Protein AF-A0A7S3S3A7-F1 (afdb_monomer_lite)

pLDDT: mean 91.25, std 12.77, ran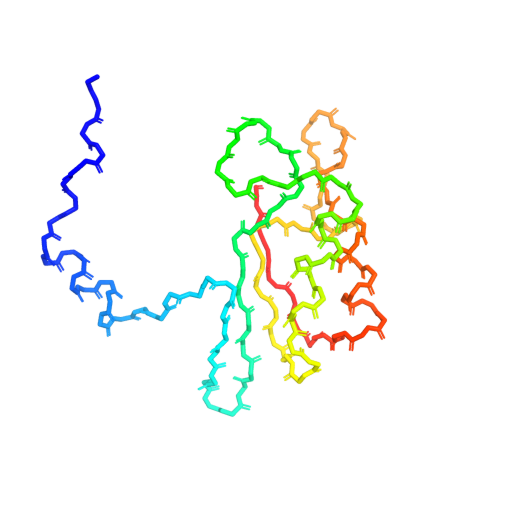ge [40.88, 98.81]

InterPro domains:
  IPR029052 Metallo-dependent phosphatase-like [G3DSA:3.60.21.10] (2-111)
  IPR029052 Metallo-dependent phosphatase-like [SSF56300] (19-111)
  IPR051693 UPF0046 metallophosphoesterase [PTHR12905] (15-111)

Organism: NCBI:txid141414

Sequence (111 aa):
DGDLDSMSAAAIEMIQSSCEYLFDSGTTVHGINIWGSPWQPWFCDWAFNLERGKPCREKWAVIPKNTDILITHGPPLGYGDKCFAGHRAGCLDLLDEVQTRIKPALHVYGH

Radius of gyration: 15.62 Å; chains: 1; bounding box: 34×40×39 Å

Foldseek 3Di:
DDPPPDPDPVNVVVCVVPHDDADQDWDADPNAIEHEHAAFDDDPPDPRHDHADPRVLVSLVSDDLRHQEYEYAAAAWPPQAQDPVGDGRHHPSNVCCCPPGNVHVYYHYDD

Secondary structure (DSSP, 8-state):
----S---HHHHHHHHHH----SSEEEEETTEEEEEE--EE--TT-TTEE-TTHHHHHHHHTS-TT-SEEEESSPBTTSS-B-TTS-B--BHHHHHHIIIII--SEEE---

Structure (mmCIF, N/CA/C/O backbone):
data_AF-A0A7S3S3A7-F1
#
_entry.id   AF-A0A7S3S3A7-F1
#
loop_
_atom_site.group_PDB
_atom_site.id
_atom_site.type_symbol
_atom_site.label_atom_id
_atom_site.label_alt_id
_atom_site.label_comp_id
_atom_site.label_asym_id
_atom_site.label_entity_id
_atom_site.label_seq_id
_atom_site.pdbx_PDB_ins_code
_atom_site.Cartn_x
_atom_site.Cartn_y
_atom_site.Cartn_z
_atom_site.occupancy
_atom_site.B_iso_or_equiv
_atom_site.auth_seq_id
_atom_site.auth_comp_id
_atom_site.auth_asym_id
_atom_site.auth_atom_id
_atom_site.pdbx_PDB_model_num
ATOM 1 N N . ASP A 1 1 ? -5.719 26.952 -17.605 1.00 40.88 1 ASP A N 1
ATOM 2 C CA . ASP A 1 1 ? -7.046 27.463 -17.204 1.00 40.88 1 ASP A CA 1
ATOM 3 C C . ASP A 1 1 ? -8.012 26.327 -16.892 1.00 40.88 1 ASP A C 1
ATOM 5 O O . ASP A 1 1 ? -8.955 26.080 -17.630 1.00 40.88 1 ASP A O 1
ATOM 9 N N . GLY A 1 2 ? -7.750 25.603 -15.804 1.00 42.81 2 GLY A N 1
ATOM 10 C CA . GLY A 1 2 ? -8.627 24.559 -15.280 1.00 42.81 2 GLY A CA 1
ATOM 11 C C . GLY A 1 2 ? -8.598 24.664 -13.766 1.00 42.81 2 GLY A C 1
ATOM 12 O O . GLY A 1 2 ? -7.588 24.338 -13.151 1.00 42.81 2 GLY A O 1
ATOM 13 N N . ASP A 1 3 ? -9.665 25.232 -13.224 1.00 45.47 3 ASP A N 1
ATOM 14 C CA . ASP A 1 3 ? -9.891 25.537 -11.817 1.00 45.47 3 ASP A CA 1
ATOM 15 C C . ASP A 1 3 ? -9.902 24.247 -10.977 1.00 45.47 3 ASP A C 1
ATOM 17 O O . ASP A 1 3 ? -10.915 23.561 -10.865 1.00 45.47 3 ASP A O 1
ATOM 21 N N . LEU A 1 4 ? -8.737 23.877 -10.444 1.00 46.94 4 LEU A N 1
ATOM 22 C CA . LEU A 1 4 ? -8.584 22.853 -9.405 1.00 46.94 4 LEU A CA 1
ATOM 23 C C . LEU A 1 4 ? -8.660 23.467 -7.994 1.00 46.94 4 LEU A C 1
ATOM 25 O O . LEU A 1 4 ? -8.496 22.743 -7.015 1.00 46.94 4 LEU A O 1
ATOM 29 N N . ASP A 1 5 ? -8.936 24.772 -7.885 1.00 55.47 5 ASP A N 1
ATOM 30 C CA . ASP A 1 5 ? -8.793 25.554 -6.652 1.00 55.47 5 ASP A CA 1
ATOM 31 C C . ASP A 1 5 ? -10.124 25.920 -5.972 1.00 55.47 5 ASP A C 1
ATOM 33 O O . ASP A 1 5 ? -10.133 26.692 -5.012 1.00 55.47 5 ASP A O 1
ATOM 37 N N . SER A 1 6 ? -11.264 25.343 -6.372 1.00 60.88 6 SER A N 1
ATOM 38 C CA . SER A 1 6 ? -12.512 25.582 -5.631 1.00 60.88 6 SER A CA 1
ATOM 39 C C . SER A 1 6 ? -13.437 24.369 -5.489 1.00 60.88 6 SER A C 1
ATOM 41 O O . SER A 1 6 ? -14.590 24.358 -5.918 1.00 60.88 6 SER A O 1
ATOM 43 N N . MET A 1 7 ? -12.993 23.348 -4.746 1.00 64.56 7 MET A N 1
ATOM 44 C CA . MET A 1 7 ? -13.983 22.572 -3.986 1.00 64.56 7 MET A CA 1
ATOM 45 C C . MET A 1 7 ? -14.675 23.523 -3.003 1.00 64.56 7 MET A C 1
ATOM 47 O O . MET A 1 7 ? -14.016 24.208 -2.222 1.00 64.56 7 MET A O 1
ATOM 51 N N . SER A 1 8 ? -16.008 23.588 -3.042 1.00 77.56 8 SER A N 1
ATOM 52 C CA . SER A 1 8 ? -16.749 24.433 -2.107 1.00 77.56 8 SER A CA 1
ATOM 53 C C . SER A 1 8 ? -16.497 23.966 -0.670 1.00 77.56 8 SER A C 1
ATOM 55 O O . SER A 1 8 ? -16.374 22.767 -0.409 1.00 77.56 8 SER A O 1
ATOM 57 N N . ALA A 1 9 ? -16.456 24.903 0.280 1.00 74.38 9 ALA A N 1
ATOM 58 C CA . ALA A 1 9 ? -16.281 24.580 1.697 1.00 74.38 9 ALA A CA 1
ATOM 59 C C . ALA A 1 9 ? -17.303 23.531 2.181 1.00 74.38 9 ALA A C 1
ATOM 61 O O . ALA A 1 9 ? -16.951 22.631 2.933 1.00 74.38 9 ALA A O 1
ATOM 62 N N . ALA A 1 10 ? -18.530 23.579 1.652 1.00 71.81 10 ALA A N 1
ATOM 63 C CA . ALA A 1 10 ? -19.573 22.596 1.927 1.00 71.81 10 ALA A CA 1
ATOM 64 C C . ALA A 1 10 ? -19.246 21.187 1.392 1.00 71.81 10 ALA A C 1
ATOM 66 O O . ALA A 1 10 ? -19.550 20.200 2.055 1.00 71.81 10 ALA A O 1
ATOM 67 N N . ALA A 1 11 ? -18.618 21.063 0.216 1.00 70.62 11 ALA A N 1
ATOM 68 C CA . ALA A 1 11 ? -18.194 19.766 -0.318 1.00 70.62 11 ALA A CA 1
ATOM 69 C C . ALA A 1 11 ? -17.032 19.171 0.493 1.00 70.62 11 ALA A C 1
ATOM 71 O O . ALA A 1 11 ? -17.020 17.971 0.765 1.00 70.62 11 ALA A O 1
ATOM 72 N N . ILE A 1 12 ? -16.085 20.016 0.915 1.00 73.94 12 ILE A N 1
ATOM 73 C CA . ILE A 1 12 ? -14.985 19.619 1.803 1.00 73.94 12 ILE A CA 1
ATOM 74 C C . ILE A 1 12 ? -15.546 19.137 3.145 1.00 73.94 12 ILE A C 1
ATOM 76 O O . ILE A 1 12 ? -15.201 18.046 3.590 1.00 73.94 12 ILE A O 1
ATOM 80 N N . GLU A 1 13 ? -16.465 19.895 3.745 1.00 74.44 13 GLU A N 1
ATOM 81 C CA . GLU A 1 13 ? -17.109 19.550 5.016 1.00 74.44 13 GLU A CA 1
ATOM 82 C C . GLU A 1 13 ? -17.954 18.268 4.911 1.00 74.44 13 GLU A C 1
ATOM 84 O O . GLU A 1 13 ? -17.896 17.409 5.792 1.00 74.44 13 GLU A O 1
ATOM 89 N N . MET A 1 14 ? -18.686 18.072 3.809 1.00 72.88 14 MET A N 1
ATOM 90 C CA . MET A 1 14 ? -19.420 16.827 3.556 1.00 72.88 14 MET A CA 1
ATOM 91 C C . MET A 1 14 ? -18.493 15.615 3.445 1.00 72.88 14 MET A C 1
ATOM 93 O O . MET A 1 14 ? -18.777 14.574 4.036 1.00 72.88 14 MET A O 1
ATOM 97 N N . ILE A 1 15 ? -17.385 15.728 2.711 1.00 78.94 15 ILE A N 1
ATOM 98 C CA . ILE A 1 15 ? -16.422 14.627 2.583 1.00 78.94 15 ILE A CA 1
ATOM 99 C C . ILE A 1 15 ? -15.770 14.349 3.936 1.00 78.94 15 ILE A C 1
ATOM 101 O O . ILE A 1 15 ? -15.715 13.202 4.359 1.00 78.94 15 ILE A O 1
ATOM 105 N N . GLN A 1 16 ? -15.349 15.383 4.661 1.00 77.38 16 GLN A N 1
ATOM 106 C CA . GLN A 1 16 ? -14.708 15.223 5.967 1.00 77.38 16 GLN A CA 1
ATOM 107 C C . GLN A 1 16 ? -15.654 14.675 7.047 1.00 77.38 16 GLN A C 1
ATOM 109 O O . GLN A 1 16 ? -15.193 14.019 7.976 1.00 77.38 16 GLN A O 1
ATOM 114 N N . SER A 1 17 ? -16.964 14.916 6.938 1.00 84.06 17 SER A N 1
ATOM 115 C CA . SER A 1 17 ? -17.962 14.400 7.889 1.00 84.06 17 SER A CA 1
ATOM 116 C C . SER A 1 17 ? -18.470 12.992 7.567 1.00 84.06 17 SER A C 1
ATOM 118 O O . SER A 1 17 ? -19.058 12.352 8.438 1.00 84.06 17 SER A O 1
ATOM 120 N N . SER A 1 18 ? -18.249 12.493 6.346 1.00 86.25 18 SER A N 1
ATOM 121 C CA . SER A 1 18 ? -18.749 11.184 5.890 1.00 86.25 18 SER A CA 1
ATOM 122 C C . SER A 1 18 ? -17.658 10.195 5.482 1.00 86.25 18 SER A C 1
ATOM 124 O O . SER A 1 18 ? -17.938 9.007 5.310 1.00 86.25 18 SER A O 1
ATOM 126 N N . CYS A 1 19 ? -16.416 10.657 5.350 1.00 89.44 19 CYS A N 1
ATOM 127 C CA . CYS A 1 19 ? -15.279 9.849 4.947 1.00 89.44 19 CYS A CA 1
ATOM 128 C C . CYS A 1 19 ? -14.099 10.080 5.885 1.00 89.44 19 CYS A C 1
ATOM 130 O O . CYS A 1 19 ? -13.739 11.211 6.203 1.00 89.44 19 CYS A O 1
ATOM 132 N N . GLU A 1 20 ? -13.436 8.989 6.253 1.00 91.44 20 GLU A N 1
ATOM 133 C CA . GLU A 1 20 ? -12.124 9.056 6.877 1.00 91.44 20 GLU A CA 1
ATOM 134 C C . GLU A 1 20 ? -11.053 8.942 5.792 1.00 91.44 20 GLU A C 1
ATOM 136 O O . GLU A 1 20 ? -10.982 7.952 5.060 1.00 91.44 20 GLU A O 1
ATOM 141 N N . TYR A 1 21 ? -10.242 9.989 5.653 1.00 92.38 21 TYR A N 1
ATOM 142 C CA . TYR A 1 21 ? -9.153 10.012 4.687 1.00 92.38 21 TYR A CA 1
ATOM 143 C C . TYR A 1 21 ? -7.913 9.320 5.257 1.00 92.38 21 TYR A C 1
ATOM 145 O O . TYR A 1 21 ? -7.404 9.716 6.306 1.00 92.38 21 TYR A O 1
ATOM 153 N N . LEU A 1 22 ? -7.402 8.316 4.539 1.00 95.69 22 LEU A N 1
ATOM 154 C CA . LEU A 1 22 ? -6.197 7.585 4.921 1.00 95.69 22 LEU A CA 1
ATOM 155 C C . LEU A 1 22 ? -5.010 7.991 4.034 1.00 95.69 22 LEU A C 1
ATOM 157 O O . LEU A 1 22 ? -5.017 7.748 2.826 1.00 95.69 22 LEU A O 1
ATOM 161 N N . PHE A 1 23 ? -3.979 8.578 4.645 1.00 96.38 23 PHE A N 1
ATOM 162 C CA . PHE A 1 23 ? -2.696 8.897 4.014 1.00 96.38 23 PHE A CA 1
ATOM 163 C C . PHE A 1 23 ? -1.581 8.402 4.921 1.00 96.38 23 PHE A C 1
ATOM 165 O O . PHE A 1 23 ? -1.250 9.053 5.912 1.00 96.38 23 PHE A O 1
ATOM 172 N N . ASP A 1 24 ? -0.991 7.261 4.568 1.00 97.56 24 ASP A N 1
ATOM 173 C CA . ASP A 1 24 ? 0.005 6.581 5.401 1.00 97.56 24 ASP A CA 1
ATOM 174 C C . ASP A 1 24 ? -0.489 6.423 6.855 1.00 97.56 24 ASP A C 1
ATOM 176 O O . ASP A 1 24 ? 0.269 6.529 7.821 1.00 97.56 24 ASP A O 1
ATOM 180 N N . SER A 1 25 ? -1.794 6.193 7.004 1.00 98.00 25 SER A N 1
ATOM 181 C CA . SER A 1 25 ? -2.509 6.158 8.274 1.00 98.00 25 SER A CA 1
ATOM 182 C C . SER A 1 25 ? -3.505 5.002 8.299 1.00 98.00 25 SER A C 1
ATOM 184 O O . SER A 1 25 ? -3.807 4.383 7.276 1.00 98.00 25 SER A O 1
ATOM 186 N N . GLY A 1 26 ? -3.996 4.678 9.493 1.00 97.56 26 GLY A N 1
ATOM 187 C CA . GLY A 1 26 ? -4.994 3.637 9.677 1.00 97.56 26 GLY A CA 1
ATOM 188 C C . GLY A 1 26 ? -6.076 4.040 10.662 1.00 97.56 26 GLY A C 1
ATOM 189 O O . GLY A 1 26 ? -5.890 4.951 11.466 1.00 97.56 26 GLY A O 1
ATOM 190 N N . THR A 1 27 ? -7.187 3.323 10.584 1.00 97.94 27 THR A N 1
ATOM 191 C CA . THR A 1 27 ? -8.371 3.484 11.424 1.00 97.94 27 THR A CA 1
ATOM 192 C C . THR A 1 27 ? -8.892 2.119 11.854 1.00 97.94 27 THR A C 1
ATOM 194 O O . THR A 1 27 ? -8.518 1.084 11.291 1.00 97.94 27 THR A O 1
ATOM 197 N N . THR A 1 28 ? -9.771 2.107 12.849 1.00 98.19 28 THR A N 1
ATOM 198 C CA . THR A 1 28 ? -10.451 0.898 13.302 1.00 98.19 28 THR A CA 1
ATOM 199 C C . THR A 1 28 ? -11.954 1.104 13.210 1.00 98.19 28 THR A C 1
ATOM 201 O O . THR A 1 28 ? -12.527 1.916 13.934 1.00 98.19 28 THR A O 1
ATOM 204 N N . VAL A 1 29 ? -12.612 0.313 12.365 1.00 96.44 29 VAL A N 1
ATOM 205 C CA . VAL A 1 29 ? -14.067 0.358 12.170 1.00 96.44 29 VAL A CA 1
ATOM 206 C C . VAL A 1 29 ? -14.646 -0.985 12.591 1.00 96.44 29 VAL A C 1
ATOM 208 O O . VAL A 1 29 ? -14.265 -2.024 12.064 1.00 96.44 29 VAL A O 1
ATOM 211 N N . HIS A 1 30 ? -15.536 -0.985 13.587 1.00 96.56 30 HIS A N 1
ATOM 212 C CA . HIS A 1 30 ? -16.130 -2.209 14.152 1.00 96.56 30 HIS A CA 1
ATOM 213 C C . HIS A 1 30 ? -15.101 -3.281 14.572 1.00 96.56 30 HIS A C 1
ATOM 215 O O . HIS A 1 30 ? -15.355 -4.477 14.459 1.00 96.56 30 HIS A O 1
ATOM 221 N N . GLY A 1 31 ? -13.934 -2.853 15.067 1.00 97.62 31 GLY A N 1
ATOM 222 C CA . GLY A 1 31 ? -12.850 -3.747 15.489 1.00 97.62 31 GLY A CA 1
ATOM 223 C C . GLY A 1 31 ? -11.960 -4.269 14.355 1.00 97.62 31 GLY A C 1
ATOM 224 O O . GLY A 1 31 ? -11.051 -5.043 14.632 1.00 97.62 31 GLY A O 1
ATOM 225 N N . ILE A 1 32 ? -12.192 -3.839 13.112 1.00 98.50 32 ILE A N 1
ATOM 226 C CA . ILE A 1 32 ? -11.380 -4.184 11.939 1.00 98.50 32 ILE A CA 1
ATOM 227 C C . ILE A 1 32 ? -10.347 -3.081 11.720 1.00 98.50 32 ILE A C 1
ATOM 229 O O . ILE A 1 32 ? -10.718 -1.913 11.582 1.00 98.50 32 ILE A O 1
ATOM 233 N N . ASN A 1 33 ? -9.067 -3.444 11.666 1.00 98.75 33 ASN A N 1
ATOM 234 C CA . ASN A 1 33 ? -7.976 -2.505 11.434 1.00 98.75 33 ASN A CA 1
ATOM 235 C C . ASN A 1 33 ? -7.759 -2.299 9.934 1.00 98.75 33 ASN A C 1
ATOM 237 O O . ASN A 1 33 ? -7.400 -3.228 9.204 1.00 98.75 33 ASN A O 1
ATOM 241 N N . ILE A 1 34 ? -7.937 -1.062 9.488 1.00 98.81 34 ILE A N 1
ATOM 242 C CA . ILE A 1 34 ? -7.801 -0.652 8.093 1.00 98.81 34 ILE A CA 1
ATOM 243 C C . ILE A 1 34 ? -6.600 0.281 7.995 1.00 98.81 34 ILE A C 1
ATOM 245 O O . ILE A 1 34 ? -6.476 1.204 8.797 1.00 98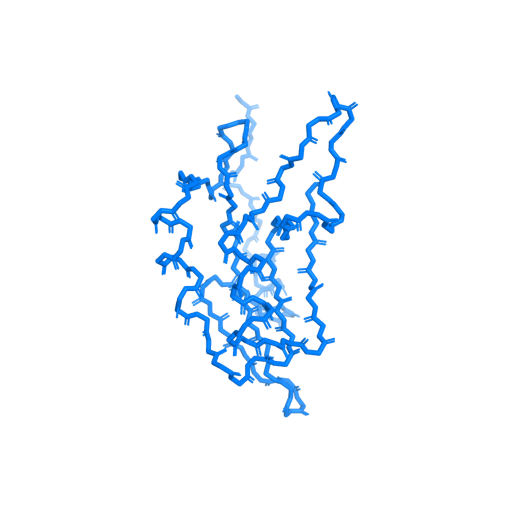.81 34 ILE A O 1
ATOM 249 N N . TRP A 1 35 ? -5.714 0.066 7.026 1.00 98.75 35 TRP A N 1
ATOM 250 C CA . TRP A 1 35 ? -4.580 0.959 6.776 1.00 98.75 35 TRP A CA 1
ATOM 251 C C . TRP A 1 35 ? -4.518 1.353 5.303 1.00 98.75 35 TRP A C 1
ATOM 253 O O . TRP A 1 35 ? -4.727 0.505 4.432 1.00 98.75 35 TRP A O 1
ATOM 263 N N . GLY A 1 36 ? -4.250 2.630 5.027 1.00 98.38 36 GLY A N 1
ATOM 264 C CA . GLY A 1 36 ? -4.353 3.211 3.693 1.00 98.38 36 GLY A CA 1
ATOM 265 C C . GLY A 1 36 ? -3.145 4.049 3.283 1.00 98.38 36 GLY A C 1
ATOM 266 O O . GLY A 1 36 ? -2.613 4.827 4.076 1.00 98.38 36 GLY A O 1
ATOM 267 N N . SER A 1 37 ? -2.741 3.930 2.016 1.00 98.00 37 SER A N 1
ATOM 268 C CA . SER A 1 37 ? -1.663 4.739 1.443 1.00 98.00 37 SER A CA 1
ATOM 269 C C . SER A 1 37 ? -1.818 4.995 -0.060 1.00 98.00 37 SER A C 1
ATOM 271 O O . SER A 1 37 ? -2.147 4.071 -0.811 1.00 98.00 37 SER A O 1
ATOM 273 N N . PRO A 1 38 ? -1.555 6.231 -0.531 1.00 97.12 38 PRO A N 1
ATOM 274 C CA . PRO A 1 38 ? -1.718 6.588 -1.937 1.00 97.12 38 PRO A CA 1
ATOM 275 C C . PRO A 1 38 ? -0.490 6.262 -2.797 1.00 97.12 38 PRO A C 1
ATOM 277 O O . PRO A 1 38 ? -0.555 6.407 -4.015 1.00 97.12 38 PRO A O 1
ATOM 280 N N . TRP A 1 39 ? 0.639 5.879 -2.191 1.00 97.69 39 TRP A N 1
ATOM 281 C CA . TRP A 1 39 ? 1.892 5.719 -2.923 1.00 97.69 39 TRP A CA 1
ATOM 282 C C . TRP A 1 39 ? 1.838 4.564 -3.928 1.00 97.69 39 TRP A C 1
ATOM 284 O O . TRP A 1 39 ? 1.113 3.581 -3.766 1.00 97.69 39 TRP A O 1
ATOM 294 N N . GLN A 1 40 ? 2.646 4.679 -4.973 1.00 95.56 40 GLN A N 1
ATOM 295 C CA . GLN A 1 40 ? 2.800 3.669 -6.014 1.00 95.56 40 GLN A CA 1
ATOM 296 C C . GLN A 1 40 ? 4.214 3.725 -6.600 1.00 95.56 40 GLN A C 1
ATOM 298 O O . GLN A 1 40 ? 4.867 4.769 -6.532 1.00 95.56 40 GLN A O 1
ATOM 303 N N . PRO A 1 41 ? 4.724 2.626 -7.182 1.00 95.81 41 PRO A N 1
ATOM 304 C CA . PRO A 1 41 ? 5.905 2.705 -8.028 1.00 95.81 41 PRO A CA 1
ATOM 305 C C . PRO A 1 41 ? 5.695 3.694 -9.169 1.00 95.81 41 PRO A C 1
ATOM 307 O O . PRO A 1 41 ? 4.588 3.782 -9.691 1.00 95.81 41 PRO A O 1
ATOM 310 N N . TRP A 1 42 ? 6.774 4.348 -9.595 1.00 93.56 42 TRP A N 1
ATOM 311 C CA . TRP A 1 42 ? 6.735 5.346 -10.657 1.00 93.56 42 TRP A CA 1
ATOM 312 C C . TRP A 1 42 ? 5.896 4.902 -11.870 1.00 93.56 42 TRP A C 1
ATOM 314 O O . TRP A 1 42 ? 6.163 3.851 -12.469 1.00 93.56 42 TRP A O 1
ATOM 324 N N . PHE A 1 43 ? 4.899 5.722 -12.212 1.00 84.19 43 PHE A N 1
ATOM 325 C CA . PHE A 1 43 ? 3.996 5.563 -13.347 1.00 84.19 43 PHE A CA 1
ATOM 326 C C . PHE A 1 43 ? 3.554 6.936 -13.885 1.00 84.19 43 PHE A C 1
ATOM 328 O O . PHE A 1 43 ? 2.985 7.745 -13.149 1.00 84.19 43 PHE A O 1
ATOM 335 N N . CYS A 1 44 ? 3.822 7.195 -15.171 1.00 83.19 44 CYS A N 1
ATOM 336 C CA . CYS A 1 44 ? 3.358 8.372 -15.927 1.00 83.19 44 CYS A CA 1
ATOM 337 C C . CYS A 1 44 ? 3.588 9.755 -15.268 1.00 83.19 44 CYS A C 1
ATOM 339 O O . CYS A 1 44 ? 2.825 10.677 -15.545 1.00 83.19 44 CYS A O 1
ATOM 341 N N . ASP A 1 45 ? 4.599 9.912 -14.402 1.00 84.62 45 ASP A N 1
ATOM 342 C CA . ASP A 1 45 ? 4.853 11.145 -13.625 1.00 84.62 45 ASP A CA 1
ATOM 343 C C . ASP A 1 45 ? 3.620 11.689 -12.864 1.00 84.62 45 ASP A C 1
ATOM 345 O O . ASP A 1 45 ? 3.491 12.884 -12.602 1.00 84.62 45 ASP A O 1
ATOM 349 N N . TRP A 1 46 ? 2.691 10.808 -12.485 1.00 87.62 46 TRP A N 1
ATOM 350 C CA . TRP A 1 46 ? 1.529 11.147 -11.662 1.00 87.62 46 TRP A CA 1
ATOM 351 C C . TRP A 1 46 ? 1.885 11.427 -10.191 1.00 87.62 46 TRP A C 1
ATOM 353 O O . TRP A 1 46 ? 3.034 11.320 -9.754 1.00 87.62 46 TRP A O 1
ATOM 363 N N . ALA A 1 47 ? 0.876 11.803 -9.404 1.00 90.31 47 ALA A N 1
ATOM 364 C CA . ALA A 1 47 ? 1.036 12.012 -7.971 1.00 90.31 47 ALA A CA 1
ATOM 365 C C .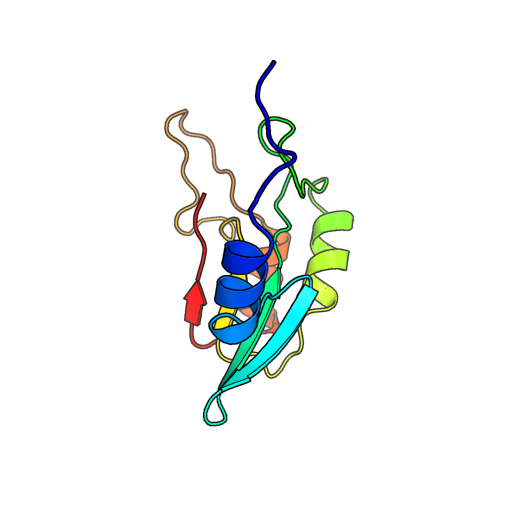 ALA A 1 47 ? 1.433 10.714 -7.237 1.00 90.31 47 ALA A C 1
ATOM 367 O O . ALA A 1 47 ? 1.091 9.604 -7.649 1.00 90.31 47 ALA A O 1
ATOM 368 N N . PHE A 1 48 ? 2.130 10.880 -6.108 1.00 94.00 48 PHE A N 1
ATOM 369 C CA . PHE A 1 48 ? 2.492 9.801 -5.175 1.00 94.00 48 PHE A CA 1
ATOM 370 C C . PHE A 1 48 ? 3.357 8.684 -5.777 1.00 94.00 48 PHE A C 1
ATOM 372 O O . PHE A 1 48 ? 3.259 7.520 -5.393 1.00 94.00 48 PHE A O 1
ATOM 379 N N . ASN A 1 49 ? 4.247 9.049 -6.696 1.00 95.44 49 ASN A N 1
ATOM 380 C CA . ASN A 1 49 ? 5.218 8.133 -7.274 1.00 95.44 49 ASN A CA 1
ATOM 381 C C . ASN A 1 49 ? 6.446 7.936 -6.374 1.00 95.44 49 ASN A C 1
ATOM 383 O O . ASN A 1 49 ? 6.998 8.886 -5.818 1.00 95.44 49 ASN A O 1
ATOM 387 N N . LEU A 1 50 ? 6.901 6.689 -6.286 1.00 96.31 50 LEU A N 1
ATOM 388 C CA . LEU A 1 50 ? 8.147 6.279 -5.647 1.00 96.31 50 LEU A CA 1
ATOM 389 C C . LEU A 1 50 ? 9.022 5.524 -6.642 1.00 96.31 50 LEU A C 1
ATOM 391 O O . LEU A 1 50 ? 8.538 4.736 -7.457 1.00 96.31 50 LEU A O 1
ATOM 395 N N . GLU A 1 51 ? 10.336 5.687 -6.529 1.00 96.88 51 GLU A N 1
ATOM 396 C CA . GLU A 1 51 ? 11.253 4.777 -7.209 1.00 96.88 51 GLU A CA 1
ATOM 397 C C . GLU A 1 51 ? 11.097 3.350 -6.657 1.00 96.88 51 GLU A C 1
ATOM 399 O O . GLU A 1 51 ? 10.863 3.122 -5.462 1.00 96.88 51 GLU A O 1
ATOM 404 N N . ARG A 1 52 ? 11.222 2.362 -7.550 1.00 97.50 52 ARG A N 1
ATOM 405 C CA . ARG A 1 52 ? 11.167 0.939 -7.186 1.00 97.50 52 ARG A CA 1
ATOM 406 C C . ARG A 1 52 ? 12.350 0.556 -6.289 1.00 97.50 52 ARG A C 1
ATOM 408 O O . ARG A 1 52 ? 13.430 1.133 -6.388 1.00 97.50 52 ARG A O 1
ATOM 415 N N . GLY A 1 53 ? 12.167 -0.465 -5.451 1.00 97.56 53 GLY A N 1
ATOM 416 C CA . GLY A 1 53 ? 13.194 -0.947 -4.530 1.00 97.56 53 GLY A CA 1
ATOM 417 C C . GLY A 1 53 ? 13.145 -0.222 -3.189 1.00 97.56 53 GLY A C 1
ATOM 418 O O . GLY A 1 53 ? 12.102 -0.187 -2.539 1.00 97.56 53 GLY A O 1
ATOM 419 N N . LYS A 1 54 ? 14.278 0.345 -2.753 1.00 98.00 54 LYS A N 1
ATOM 420 C CA . LYS A 1 54 ? 14.436 0.891 -1.393 1.00 98.00 54 LYS A CA 1
ATOM 421 C C . LYS A 1 54 ? 13.323 1.883 -0.991 1.00 98.00 54 LYS A C 1
ATOM 423 O O . LYS A 1 54 ? 12.771 1.672 0.086 1.00 98.00 54 LYS A O 1
ATOM 428 N N . PRO A 1 55 ? 12.920 2.874 -1.814 1.00 98.38 55 PRO A N 1
ATOM 429 C CA . PRO A 1 55 ? 11.869 3.817 -1.415 1.00 98.38 55 PRO A CA 1
ATOM 430 C C . PRO A 1 55 ? 10.498 3.158 -1.240 1.00 98.38 55 PRO A C 1
ATOM 432 O O . PRO A 1 55 ? 9.803 3.431 -0.263 1.00 98.38 55 PRO A O 1
ATOM 435 N N . CYS A 1 56 ? 10.130 2.236 -2.137 1.00 98.31 56 CYS A N 1
ATOM 436 C CA . CYS A 1 56 ? 8.929 1.415 -1.974 1.00 98.31 56 CYS A CA 1
ATOM 437 C C . CYS A 1 56 ? 8.997 0.594 -0.678 1.00 98.31 56 CYS A C 1
ATOM 439 O O . CYS A 1 56 ? 8.074 0.635 0.127 1.00 98.31 56 CYS A O 1
ATOM 441 N N . ARG A 1 57 ? 10.109 -0.106 -0.435 1.00 98.12 57 ARG A N 1
ATOM 442 C CA . ARG A 1 57 ? 10.291 -0.931 0.767 1.00 98.12 57 ARG A CA 1
ATOM 443 C C . ARG A 1 57 ? 10.159 -0.131 2.056 1.00 98.12 57 ARG A C 1
ATOM 445 O O . ARG A 1 57 ? 9.443 -0.543 2.960 1.00 98.12 57 ARG A O 1
ATOM 452 N N . GLU A 1 58 ? 10.838 1.008 2.138 1.00 98.19 58 GLU A N 1
ATOM 453 C CA . GLU A 1 58 ? 10.761 1.893 3.303 1.00 98.19 58 GLU A CA 1
ATOM 454 C C . GLU A 1 58 ? 9.340 2.414 3.508 1.00 98.19 58 GLU A C 1
ATOM 456 O O . GLU A 1 58 ? 8.875 2.482 4.645 1.00 98.19 58 GLU A O 1
ATOM 461 N N . LYS A 1 59 ? 8.619 2.709 2.417 1.00 98.38 59 LYS A N 1
ATOM 462 C CA . LYS A 1 59 ? 7.221 3.122 2.499 1.00 98.38 59 LYS A CA 1
ATOM 463 C C . LYS A 1 59 ? 6.327 2.013 3.050 1.00 98.38 59 LYS A C 1
ATOM 465 O O . LYS A 1 59 ? 5.520 2.281 3.931 1.00 98.38 59 LYS A O 1
ATOM 470 N N . TRP A 1 60 ? 6.472 0.781 2.576 1.00 98.44 60 TRP A N 1
ATOM 471 C CA . TRP A 1 60 ? 5.614 -0.331 2.997 1.00 98.44 60 TRP A CA 1
ATOM 472 C C . TRP A 1 60 ? 5.964 -0.881 4.384 1.00 98.44 60 TRP A C 1
ATOM 474 O O . TRP A 1 60 ? 5.095 -1.419 5.072 1.00 98.44 60 TRP A O 1
ATOM 484 N N . ALA A 1 61 ? 7.195 -0.669 4.854 1.00 98.06 61 ALA A N 1
ATOM 485 C CA . ALA A 1 61 ? 7.633 -1.088 6.183 1.00 98.06 61 ALA A CA 1
ATOM 486 C C . ALA A 1 61 ? 6.861 -0.408 7.331 1.00 98.06 61 ALA A C 1
ATOM 488 O O . ALA A 1 61 ? 6.791 -0.964 8.430 1.00 98.06 61 ALA A O 1
ATOM 489 N N . VAL A 1 62 ? 6.263 0.769 7.096 1.00 97.81 62 VAL A N 1
ATOM 490 C CA . VAL A 1 62 ? 5.506 1.506 8.126 1.00 97.81 62 VAL A CA 1
ATOM 491 C C . VAL A 1 62 ? 4.123 0.906 8.399 1.00 97.81 62 VAL A C 1
ATOM 493 O O . VAL A 1 62 ? 3.509 1.235 9.412 1.00 97.81 62 VAL A O 1
ATOM 496 N N . ILE A 1 63 ? 3.632 0.023 7.521 1.00 98.56 63 ILE A N 1
ATOM 497 C CA . ILE A 1 63 ? 2.309 -0.593 7.663 1.00 98.56 63 ILE A CA 1
ATOM 498 C C . ILE A 1 63 ? 2.293 -1.459 8.934 1.00 98.56 63 ILE A C 1
ATOM 500 O O . ILE A 1 63 ? 3.174 -2.316 9.083 1.00 98.56 63 ILE A O 1
ATOM 504 N N . PRO A 1 64 ? 1.326 -1.288 9.852 1.00 98.44 64 PRO A N 1
ATOM 505 C CA . PRO A 1 64 ? 1.216 -2.115 11.049 1.00 98.44 64 PRO A CA 1
ATOM 506 C C . PRO A 1 64 ? 1.008 -3.603 10.732 1.00 98.44 64 PRO A C 1
ATOM 508 O O . PRO A 1 64 ? 0.367 -3.978 9.757 1.00 98.44 64 PRO A O 1
ATOM 511 N N . LYS A 1 65 ? 1.527 -4.489 11.590 1.00 98.06 65 LYS A N 1
ATOM 512 C CA . LYS A 1 65 ? 1.359 -5.946 11.414 1.00 98.06 65 LYS A CA 1
ATOM 513 C C . LYS A 1 65 ? -0.067 -6.438 11.676 1.00 98.06 65 LYS A C 1
ATOM 515 O O . LYS A 1 65 ? -0.406 -7.533 11.257 1.00 98.06 65 LYS A O 1
ATOM 520 N N . ASN A 1 66 ? -0.868 -5.673 12.412 1.00 97.94 66 ASN A N 1
ATOM 521 C CA . ASN A 1 66 ? -2.246 -6.014 12.764 1.00 97.94 66 ASN A CA 1
ATOM 522 C C . ASN A 1 66 ? -3.271 -5.458 11.761 1.00 97.94 66 ASN A C 1
ATOM 524 O O . ASN A 1 66 ? -4.433 -5.308 12.119 1.00 97.94 66 ASN A O 1
ATOM 528 N N . THR A 1 67 ? -2.847 -5.091 10.550 1.00 98.75 67 THR A N 1
ATOM 529 C CA . THR A 1 67 ? -3.741 -4.609 9.493 1.00 98.75 67 THR A CA 1
ATOM 530 C C . THR A 1 67 ? -4.568 -5.763 8.928 1.00 98.75 67 THR A C 1
ATOM 532 O O . THR A 1 67 ? -4.028 -6.668 8.297 1.00 98.75 67 THR A O 1
ATOM 535 N N . ASP A 1 68 ? -5.886 -5.696 9.108 1.00 98.75 68 ASP A N 1
ATOM 536 C CA . ASP A 1 68 ? -6.835 -6.679 8.580 1.00 98.75 68 ASP A CA 1
ATOM 537 C C . ASP A 1 68 ? -7.192 -6.374 7.118 1.00 98.75 68 ASP A C 1
ATOM 539 O O . ASP A 1 68 ? -7.270 -7.284 6.288 1.00 98.75 68 ASP A O 1
ATOM 543 N N . ILE A 1 69 ? -7.372 -5.086 6.797 1.00 98.81 69 ILE A N 1
ATOM 544 C CA . ILE A 1 69 ? -7.642 -4.588 5.444 1.00 98.81 69 ILE A CA 1
ATOM 545 C C . ILE A 1 69 ? -6.565 -3.579 5.052 1.00 98.81 69 ILE A C 1
ATOM 547 O O . ILE A 1 69 ? -6.420 -2.526 5.675 1.00 98.81 69 ILE A O 1
ATOM 551 N N . LEU A 1 70 ? -5.835 -3.885 3.985 1.00 98.81 70 LEU A N 1
ATOM 552 C CA . LEU A 1 70 ? -4.874 -2.969 3.382 1.00 98.81 70 LEU A CA 1
ATOM 553 C C . LEU A 1 70 ? -5.506 -2.284 2.169 1.00 98.81 70 LEU A C 1
ATOM 555 O O . LEU A 1 70 ? -6.071 -2.958 1.309 1.00 98.81 70 LEU A O 1
ATOM 559 N N . ILE A 1 71 ? -5.385 -0.963 2.082 1.00 98.69 71 ILE A N 1
ATOM 560 C CA . ILE A 1 71 ? -5.825 -0.166 0.937 1.00 98.69 71 ILE A CA 1
ATOM 561 C C . ILE A 1 71 ? -4.603 0.542 0.349 1.00 98.69 71 ILE A C 1
ATOM 563 O O . ILE A 1 71 ? -3.968 1.361 1.013 1.00 98.69 71 ILE A O 1
ATOM 567 N N . THR A 1 72 ? -4.265 0.247 -0.901 1.00 98.25 72 THR A N 1
ATOM 568 C CA . THR A 1 72 ? -3.212 0.968 -1.634 1.00 98.25 72 THR A CA 1
ATOM 569 C C . THR A 1 72 ? -3.760 1.493 -2.946 1.00 98.25 72 THR A C 1
ATOM 571 O O . THR A 1 72 ? -4.675 0.903 -3.511 1.00 98.25 72 THR A O 1
ATOM 574 N N . HIS A 1 73 ? -3.220 2.600 -3.456 1.00 96.62 73 HIS A N 1
ATOM 575 C CA . HIS A 1 73 ? -3.674 3.100 -4.754 1.00 96.62 73 HIS A CA 1
ATOM 576 C C . HIS A 1 73 ? -3.349 2.110 -5.882 1.00 96.62 73 HIS A C 1
ATOM 578 O O . HIS A 1 73 ? -4.254 1.733 -6.619 1.00 96.62 73 HIS A O 1
ATOM 584 N N . GLY A 1 74 ? -2.091 1.657 -5.964 1.00 95.38 74 GLY A N 1
ATOM 585 C CA . GLY A 1 74 ? -1.633 0.681 -6.955 1.00 95.38 74 GLY A CA 1
ATOM 586 C C . GLY A 1 74 ? -1.562 -0.767 -6.433 1.00 95.38 74 GLY A C 1
ATOM 587 O O . GLY A 1 74 ? -1.532 -0.988 -5.215 1.00 95.38 74 GLY A O 1
ATOM 588 N N . PRO A 1 75 ? -1.498 -1.761 -7.339 1.00 97.25 75 PRO A N 1
ATOM 589 C CA . PRO A 1 75 ? -1.502 -3.181 -6.991 1.00 97.25 75 PRO A CA 1
ATOM 590 C C . PRO A 1 75 ? -0.127 -3.728 -6.546 1.00 97.25 75 PRO A C 1
ATOM 592 O O . PRO A 1 75 ? 0.926 -3.202 -6.936 1.00 97.25 75 PRO A O 1
ATOM 595 N N . PRO A 1 76 ? -0.089 -4.847 -5.795 1.00 98.00 76 PRO A N 1
ATOM 596 C CA . PRO A 1 76 ? 1.124 -5.644 -5.640 1.00 98.00 76 PRO A CA 1
ATOM 597 C C . PRO A 1 76 ? 1.467 -6.366 -6.956 1.00 98.00 76 PRO A C 1
ATOM 599 O O . PRO A 1 76 ? 0.601 -6.642 -7.787 1.00 98.00 76 PRO A O 1
ATOM 602 N N . LEU A 1 77 ? 2.746 -6.687 -7.166 1.00 98.06 77 LEU A N 1
ATOM 603 C CA . LEU A 1 77 ? 3.194 -7.376 -8.382 1.00 98.06 77 LEU A CA 1
ATOM 604 C C . LEU A 1 77 ? 2.440 -8.701 -8.590 1.00 98.06 77 LEU A C 1
ATOM 606 O O . LEU A 1 77 ? 2.326 -9.517 -7.679 1.00 98.06 77 LEU A O 1
ATOM 610 N N . GLY A 1 78 ? 1.979 -8.944 -9.816 1.00 97.00 78 GLY A N 1
ATOM 611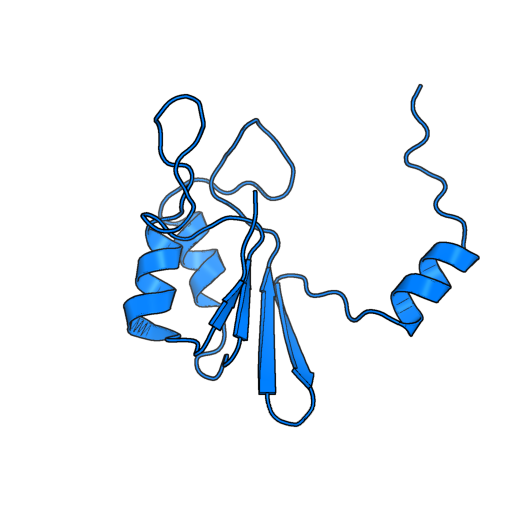 C CA . GLY A 1 78 ? 1.345 -10.200 -10.218 1.00 97.00 78 GLY A CA 1
ATOM 612 C C . GLY A 1 78 ? -0.170 -10.273 -10.006 1.00 97.00 78 GLY A C 1
ATOM 613 O O . GLY A 1 78 ? -0.790 -11.166 -10.587 1.00 97.00 78 GLY A O 1
ATOM 614 N N . TYR A 1 79 ? -0.773 -9.341 -9.261 1.00 96.81 79 TYR A N 1
ATOM 615 C CA . TYR A 1 79 ? -2.211 -9.321 -8.971 1.00 96.81 79 TYR A CA 1
ATOM 616 C C . TYR A 1 79 ? -2.840 -8.027 -9.485 1.00 96.81 79 TYR A C 1
ATOM 618 O O . TYR A 1 79 ? -2.499 -6.953 -9.016 1.00 96.81 79 TYR A O 1
ATOM 626 N N . GLY A 1 80 ? -3.749 -8.113 -10.461 1.00 94.25 80 GLY A N 1
ATOM 627 C CA . GLY A 1 80 ? -4.449 -6.932 -10.993 1.00 94.25 80 GLY A CA 1
ATOM 628 C C . GLY A 1 80 ? -3.546 -5.878 -11.651 1.00 94.25 80 GLY A C 1
ATOM 629 O O . GLY A 1 80 ? -3.983 -4.759 -11.870 1.00 94.25 80 GLY A O 1
ATOM 630 N N . ASP A 1 81 ? -2.296 -6.216 -11.976 1.00 96.12 81 ASP A N 1
ATOM 631 C CA . ASP A 1 81 ? -1.248 -5.242 -12.298 1.00 96.12 81 ASP A CA 1
ATOM 632 C C . ASP A 1 81 ? -0.829 -5.198 -13.772 1.00 96.12 81 ASP A C 1
ATOM 634 O O . ASP A 1 81 ? 0.154 -4.542 -14.125 1.00 96.12 81 ASP A O 1
ATOM 638 N N . LYS A 1 82 ? -1.526 -5.934 -14.640 1.00 95.50 82 LYS A N 1
ATOM 639 C CA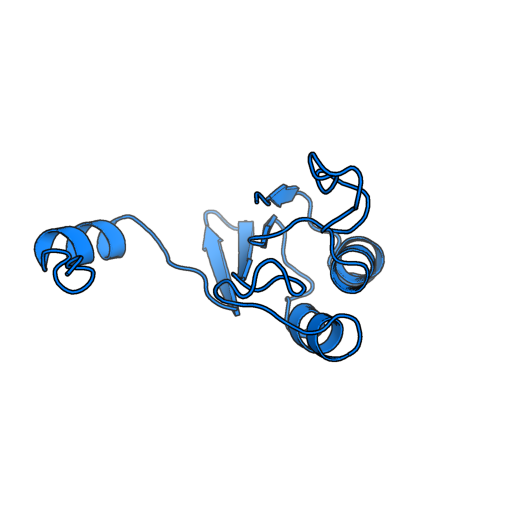 . LYS A 1 82 ? -1.211 -6.016 -16.067 1.00 95.50 82 LYS A CA 1
ATOM 640 C C . LYS A 1 82 ? -1.829 -4.833 -16.813 1.00 95.50 82 LYS A C 1
ATOM 642 O O . LYS A 1 82 ? -3.047 -4.740 -16.921 1.00 95.50 82 LYS A O 1
ATOM 647 N N . CYS A 1 83 ? -0.987 -3.982 -17.388 1.00 92.06 83 CYS A N 1
ATOM 648 C CA . CYS A 1 83 ? -1.415 -2.836 -18.184 1.00 92.06 83 CYS A CA 1
ATOM 649 C C . CYS A 1 83 ? -1.764 -3.240 -19.626 1.00 92.06 83 CYS A C 1
ATOM 651 O O . CYS A 1 83 ? -1.294 -4.264 -20.134 1.00 92.06 83 CYS A O 1
ATOM 653 N N . PHE A 1 84 ? -2.515 -2.385 -20.331 1.00 90.31 84 PHE A N 1
ATOM 654 C CA . PHE A 1 84 ? -2.874 -2.592 -21.743 1.00 90.31 84 PHE A CA 1
ATOM 655 C C . PHE A 1 84 ? -1.658 -2.756 -22.666 1.00 90.31 84 PHE A C 1
ATOM 657 O O . PHE A 1 84 ? -1.688 -3.573 -23.581 1.00 90.31 84 PHE A O 1
ATOM 664 N N . ALA A 1 85 ? -0.563 -2.041 -22.390 1.00 88.25 85 ALA A N 1
ATOM 665 C CA . ALA A 1 85 ? 0.693 -2.142 -23.136 1.00 88.25 85 ALA A CA 1
ATOM 666 C C . ALA A 1 85 ? 1.498 -3.430 -22.837 1.00 88.25 85 ALA A C 1
ATOM 668 O O . ALA A 1 85 ? 2.603 -3.606 -23.342 1.00 88.25 85 ALA A O 1
ATOM 669 N N . GLY A 1 86 ? 0.968 -4.339 -22.010 1.00 89.31 86 GLY A N 1
ATOM 670 C CA . GLY A 1 86 ? 1.538 -5.663 -21.749 1.00 89.31 86 GLY A CA 1
ATOM 671 C C . GLY A 1 86 ? 2.576 -5.726 -20.626 1.00 89.31 86 GLY A C 1
ATOM 672 O O . GLY A 1 86 ? 2.915 -6.827 -20.192 1.00 89.31 86 GLY A O 1
ATOM 673 N N . HIS A 1 87 ? 3.042 -4.586 -20.115 1.00 90.69 87 HIS A N 1
ATOM 674 C CA . HIS A 1 87 ? 3.899 -4.532 -18.929 1.00 90.69 87 HIS A CA 1
ATOM 675 C C . HIS A 1 87 ? 3.090 -4.633 -17.626 1.00 90.69 87 HIS A C 1
ATOM 677 O O . HIS A 1 87 ? 1.866 -4.492 -17.610 1.00 90.69 87 HIS A O 1
ATOM 683 N N . ARG A 1 88 ? 3.797 -4.873 -16.518 1.00 94.44 88 ARG A N 1
ATOM 684 C CA . ARG A 1 88 ? 3.231 -4.922 -15.168 1.00 94.44 88 ARG A CA 1
ATOM 685 C C . ARG A 1 88 ? 3.570 -3.655 -14.389 1.00 94.44 88 ARG A C 1
ATOM 687 O O . ARG A 1 88 ? 4.740 -3.283 -14.329 1.00 94.44 88 ARG A O 1
ATOM 694 N N . ALA A 1 89 ? 2.566 -3.008 -13.801 1.00 94.62 89 ALA A N 1
ATOM 695 C CA . ALA A 1 89 ? 2.748 -1.822 -12.958 1.00 94.62 89 ALA A CA 1
ATOM 696 C C . ALA A 1 89 ? 2.971 -2.167 -11.475 1.00 94.62 89 ALA A C 1
ATOM 698 O O . ALA A 1 89 ? 3.470 -1.332 -10.720 1.00 94.62 89 ALA A O 1
ATOM 699 N N . GLY A 1 90 ? 2.669 -3.397 -11.058 1.00 96.81 90 GLY A N 1
ATOM 700 C CA . GLY A 1 90 ? 2.590 -3.767 -9.649 1.00 96.81 90 GLY A CA 1
ATOM 701 C C . GLY A 1 90 ? 3.922 -3.672 -8.908 1.00 96.81 90 GLY A C 1
ATOM 702 O O . GLY A 1 90 ? 5.007 -3.754 -9.496 1.00 96.81 90 GLY A O 1
ATOM 703 N N . CYS A 1 91 ? 3.851 -3.464 -7.596 1.00 97.94 91 CYS A N 1
ATOM 704 C CA . CYS A 1 91 ? 5.025 -3.294 -6.743 1.00 97.94 91 CYS A CA 1
ATOM 705 C C . CYS A 1 91 ? 5.514 -4.634 -6.166 1.00 97.94 91 CYS A C 1
ATOM 707 O O . CYS A 1 91 ? 4.750 -5.345 -5.513 1.00 97.94 91 CYS A O 1
ATOM 709 N N . LEU A 1 92 ? 6.795 -4.965 -6.375 1.00 98.44 92 LEU A N 1
ATOM 710 C CA . LEU A 1 92 ? 7.412 -6.171 -5.807 1.00 98.44 92 LEU A CA 1
ATOM 711 C C . LEU A 1 92 ? 7.572 -6.064 -4.285 1.00 98.44 92 LEU A C 1
ATOM 713 O O . LEU A 1 92 ? 7.218 -6.999 -3.579 1.00 98.44 92 LEU A O 1
ATOM 717 N N . ASP A 1 93 ? 8.064 -4.929 -3.778 1.00 98.69 93 ASP A N 1
ATOM 718 C CA . ASP A 1 93 ? 8.250 -4.742 -2.335 1.00 98.69 93 ASP A CA 1
ATOM 719 C C . ASP A 1 93 ? 6.899 -4.749 -1.586 1.00 98.69 93 ASP A C 1
ATOM 721 O O . ASP A 1 93 ? 6.822 -5.251 -0.472 1.00 98.69 93 ASP A O 1
ATOM 725 N N . LEU A 1 94 ? 5.809 -4.272 -2.209 1.00 98.62 94 LEU A N 1
ATOM 726 C CA . LEU A 1 94 ? 4.460 -4.377 -1.630 1.00 98.62 94 LEU A CA 1
ATOM 727 C C . LEU A 1 94 ? 3.982 -5.831 -1.568 1.00 98.62 94 LEU A C 1
ATOM 729 O O . LEU A 1 94 ? 3.386 -6.242 -0.577 1.00 98.62 94 LEU A O 1
ATOM 733 N N . LEU A 1 95 ? 4.239 -6.609 -2.625 1.00 98.69 95 LEU A N 1
ATOM 734 C CA . LEU A 1 95 ? 3.899 -8.030 -2.647 1.00 98.69 95 LEU A CA 1
ATOM 735 C C . LEU A 1 95 ? 4.608 -8.781 -1.512 1.00 98.69 95 LEU A C 1
ATOM 737 O O . LEU A 1 95 ? 3.964 -9.555 -0.806 1.00 98.69 95 LEU A O 1
ATOM 741 N N . ASP A 1 96 ? 5.907 -8.536 -1.331 1.00 98.62 96 ASP A N 1
ATOM 742 C CA . ASP A 1 96 ? 6.706 -9.161 -0.272 1.00 98.62 96 ASP A CA 1
ATOM 743 C C . ASP A 1 96 ? 6.131 -8.851 1.118 1.00 98.62 96 ASP A C 1
ATOM 745 O O . ASP A 1 96 ? 5.901 -9.754 1.922 1.00 98.62 96 ASP A O 1
ATOM 749 N N . GLU A 1 97 ? 5.789 -7.590 1.371 1.00 98.44 97 GLU A N 1
ATOM 750 C CA . GLU A 1 97 ? 5.184 -7.132 2.624 1.00 98.44 97 GLU A CA 1
ATOM 751 C C . GLU A 1 97 ? 3.823 -7.785 2.906 1.00 98.44 97 GLU A C 1
ATOM 753 O O . GLU A 1 97 ? 3.579 -8.296 4.007 1.00 98.44 97 GLU A O 1
ATOM 758 N N . VAL A 1 98 ? 2.957 -7.845 1.890 1.00 98.50 98 VAL A N 1
ATOM 759 C CA . VAL A 1 98 ? 1.642 -8.500 1.963 1.00 98.50 98 VAL A CA 1
ATOM 760 C C . VAL A 1 98 ? 1.788 -9.994 2.247 1.00 98.50 98 VAL A C 1
ATOM 762 O O . VAL A 1 98 ? 1.055 -10.531 3.075 1.00 98.50 98 VAL A O 1
ATOM 765 N N . GLN A 1 99 ? 2.741 -10.675 1.610 1.00 98.25 99 GLN A N 1
ATOM 766 C CA . GLN A 1 99 ? 2.884 -12.127 1.726 1.00 98.25 99 GLN A CA 1
ATOM 767 C C . GLN A 1 99 ? 3.648 -12.574 2.975 1.00 98.25 99 GLN A C 1
ATOM 769 O O . GLN A 1 99 ? 3.360 -13.645 3.519 1.00 98.25 99 GLN A O 1
ATOM 774 N N . THR A 1 100 ? 4.621 -11.792 3.442 1.00 98.25 100 THR A N 1
ATOM 775 C CA . THR A 1 100 ? 5.561 -12.245 4.478 1.00 98.25 100 THR A CA 1
ATOM 776 C C . THR A 1 100 ? 5.291 -11.639 5.851 1.00 98.25 100 THR A C 1
ATOM 778 O O . THR A 1 100 ? 5.447 -12.351 6.850 1.00 98.25 100 THR A O 1
ATOM 781 N N . ARG A 1 101 ? 4.838 -10.378 5.926 1.00 98.31 101 ARG A N 1
ATOM 782 C CA . ARG A 1 101 ? 4.757 -9.628 7.190 1.00 98.31 101 ARG A CA 1
ATOM 783 C C . ARG A 1 101 ? 3.340 -9.233 7.589 1.00 98.31 101 ARG A C 1
ATOM 785 O O . ARG A 1 101 ? 2.963 -9.515 8.723 1.00 98.31 101 ARG A O 1
ATOM 792 N N . ILE A 1 102 ? 2.608 -8.560 6.703 1.00 98.19 102 ILE A N 1
ATOM 793 C CA . ILE A 1 102 ? 1.306 -7.951 7.019 1.00 98.19 102 ILE A CA 1
ATOM 794 C C . ILE A 1 102 ? 0.204 -9.007 6.951 1.00 98.19 102 ILE A C 1
ATOM 796 O O . ILE A 1 102 ? -0.564 -9.144 7.894 1.00 98.19 102 ILE A O 1
ATOM 800 N N . LYS A 1 103 ? 0.164 -9.787 5.861 1.00 98.31 103 LYS A N 1
ATOM 801 C CA . LYS A 1 103 ? -0.823 -10.855 5.628 1.00 98.31 103 LYS A CA 1
ATOM 802 C C . LYS A 1 103 ? -2.274 -10.409 5.899 1.00 98.31 103 LYS A C 1
ATOM 804 O O . LYS A 1 103 ? -2.970 -11.086 6.659 1.00 98.31 103 LYS A O 1
ATOM 809 N N . PRO A 1 104 ? -2.734 -9.292 5.295 1.00 98.44 104 PRO A N 1
ATOM 810 C CA . PRO A 1 104 ? -4.093 -8.813 5.504 1.00 98.44 104 PRO A CA 1
ATOM 811 C C . PRO A 1 104 ? -5.103 -9.837 4.975 1.00 98.44 104 PRO A C 1
ATOM 813 O O . PRO A 1 104 ? -4.837 -10.547 4.001 1.00 98.44 104 PRO A O 1
ATOM 816 N N . ALA A 1 105 ? -6.286 -9.886 5.583 1.00 98.44 105 ALA A N 1
ATOM 817 C CA . ALA A 1 105 ? -7.386 -10.716 5.095 1.00 98.44 105 ALA A CA 1
ATOM 818 C C . ALA A 1 105 ? -7.909 -10.219 3.736 1.00 98.44 105 ALA A C 1
ATOM 820 O O . ALA A 1 105 ? -8.378 -11.014 2.920 1.00 98.44 105 ALA A O 1
ATOM 821 N N . LEU A 1 106 ? -7.808 -8.909 3.488 1.00 98.44 106 LEU A N 1
ATOM 822 C CA . LEU A 1 106 ? -8.186 -8.273 2.232 1.00 98.44 106 LEU A CA 1
ATOM 823 C C . LEU A 1 106 ? -7.184 -7.175 1.860 1.00 98.44 106 LEU A C 1
ATOM 825 O O . LEU A 1 106 ? -6.843 -6.322 2.676 1.00 98.44 106 LEU A O 1
ATOM 829 N N . HIS A 1 107 ? -6.754 -7.163 0.600 1.00 98.62 107 HIS A N 1
ATOM 830 C CA . HIS A 1 107 ? -5.976 -6.070 0.021 1.00 98.62 107 HIS A CA 1
ATOM 831 C C . HIS A 1 107 ? -6.771 -5.455 -1.130 1.00 98.62 107 HIS A C 1
ATOM 833 O O . HIS A 1 107 ? -7.044 -6.128 -2.122 1.00 98.62 107 HIS A O 1
ATOM 839 N N . VAL A 1 108 ? -7.171 -4.194 -0.968 1.00 98.50 108 VAL A N 1
ATOM 840 C CA . VAL A 1 108 ? -7.928 -3.412 -1.950 1.00 98.50 108 VAL A CA 1
ATOM 841 C C . VAL A 1 108 ? -6.980 -2.460 -2.671 1.00 98.50 108 VAL A C 1
ATOM 843 O O . VAL A 1 108 ? -6.206 -1.745 -2.037 1.00 98.50 108 VAL A O 1
ATOM 846 N N . TYR A 1 109 ? -7.056 -2.451 -3.997 1.00 97.62 109 TYR A N 1
ATOM 847 C CA . TYR A 1 109 ? -6.262 -1.585 -4.861 1.00 97.62 109 TYR A CA 1
ATOM 848 C C . TYR A 1 109 ? -6.987 -1.305 -6.177 1.00 97.62 109 TY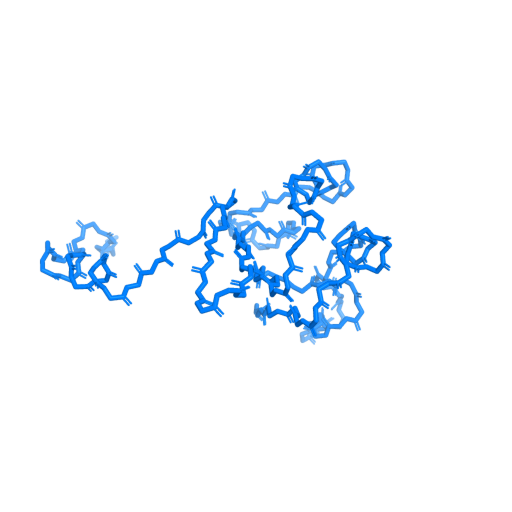R A C 1
ATOM 850 O O . TYR A 1 109 ? -7.941 -2.000 -6.533 1.00 97.62 109 TYR A O 1
ATOM 858 N N . GLY A 1 110 ? -6.531 -0.276 -6.886 1.00 89.00 110 GLY A N 1
ATOM 859 C CA . GLY A 1 110 ? -6.973 0.071 -8.234 1.00 89.00 110 GLY A CA 1
ATOM 860 C C . GLY A 1 110 ? -5.772 0.415 -9.109 1.00 89.00 110 GLY A C 1
ATOM 861 O O . GLY A 1 110 ? -4.679 -0.075 -8.824 1.00 89.00 110 GLY A O 1
ATOM 862 N N . HIS A 1 111 ? -6.028 1.212 -10.154 1.00 76.69 111 HIS A N 1
ATOM 863 C CA . HIS A 1 111 ? -5.105 1.967 -11.020 1.00 76.69 111 HIS A CA 1
ATOM 864 C C . HIS A 1 111 ? -5.601 1.946 -12.472 1.00 76.69 111 HIS A C 1
ATOM 866 O O . HIS A 1 111 ? -5.810 0.836 -13.015 1.00 76.69 111 HIS A O 1
#